Protein AF-A0A932UJE4-F1 (afdb_monomer)

Foldseek 3Di:
DQVLLCVLCVVQLWAWPDDDVVQQKTKTAWAFQVVRHGDDDPDAFDLRIWMKMWGWDDDPPPDIDIDMFIWTFRGDDPVDDPVVRIDTNDPPRPVVVVVVVSVVSVPDD

Mean predicted aligned error: 4.6 Å

Structure (mmCIF, N/CA/C/O backbone):
data_AF-A0A932UJE4-F1
#
_entry.id   AF-A0A932UJE4-F1
#
loop_
_atom_site.group_PDB
_atom_site.id
_atom_site.type_symbol
_atom_site.label_atom_id
_atom_site.label_alt_id
_atom_site.label_comp_id
_atom_site.label_asym_id
_atom_site.label_entity_id
_atom_site.label_seq_id
_atom_site.pdbx_PDB_ins_code
_atom_site.Cartn_x
_atom_site.Cartn_y
_atom_site.Cartn_z
_atom_site.occupancy
_atom_site.B_iso_or_equiv
_atom_site.auth_seq_id
_atom_site.auth_comp_id
_atom_site.auth_asym_id
_atom_site.auth_atom_id
_atom_site.pdbx_PDB_model_num
ATOM 1 N N . MET A 1 1 ? -7.993 -1.492 13.494 1.00 86.38 1 MET A N 1
ATOM 2 C CA . MET A 1 1 ? -7.911 -1.428 12.018 1.00 86.38 1 MET A CA 1
ATOM 3 C C . MET A 1 1 ? -6.497 -1.698 11.504 1.00 86.38 1 MET A C 1
ATOM 5 O O . MET A 1 1 ? -6.312 -2.701 10.830 1.00 86.38 1 MET A O 1
ATOM 9 N N . ILE A 1 2 ? -5.490 -0.881 11.850 1.00 90.69 2 ILE A N 1
ATOM 10 C CA . ILE A 1 2 ? -4.123 -1.019 11.301 1.00 90.69 2 ILE A CA 1
ATOM 11 C C . ILE A 1 2 ? -3.492 -2.400 11.508 1.00 90.69 2 ILE A C 1
ATOM 13 O O . ILE A 1 2 ? -2.931 -2.939 10.565 1.00 90.69 2 ILE A O 1
ATOM 17 N N . GLU A 1 3 ? -3.657 -3.036 12.669 1.00 89.88 3 GLU A N 1
ATOM 18 C CA . GLU A 1 3 ? -3.143 -4.401 12.898 1.00 89.88 3 GLU A CA 1
ATOM 19 C C . GLU A 1 3 ? -3.703 -5.442 11.915 1.00 89.88 3 GLU A C 1
ATOM 21 O O . GLU A 1 3 ? -3.000 -6.341 11.443 1.00 89.88 3 GLU A O 1
ATOM 26 N N . ARG A 1 4 ? -4.979 -5.291 11.549 1.00 89.62 4 ARG A N 1
ATOM 27 C CA . ARG A 1 4 ? -5.616 -6.148 10.553 1.00 89.62 4 ARG A CA 1
ATOM 28 C C . ARG A 1 4 ? -5.029 -5.893 9.172 1.00 89.62 4 ARG A C 1
ATOM 30 O O . ARG A 1 4 ? -4.647 -6.841 8.495 1.00 89.62 4 ARG A O 1
ATOM 37 N N . 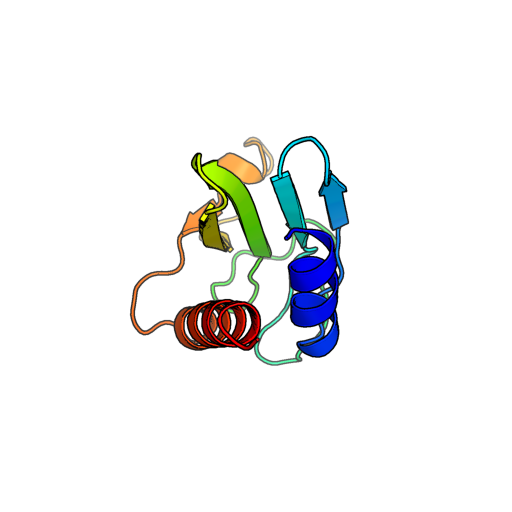LEU A 1 5 ? -4.876 -4.626 8.791 1.00 90.00 5 LEU A N 1
ATOM 38 C CA . LEU A 1 5 ? -4.233 -4.270 7.531 1.00 90.00 5 LEU A CA 1
ATOM 39 C C . LEU A 1 5 ? -2.788 -4.783 7.458 1.00 90.00 5 LEU A C 1
ATOM 41 O O . LEU A 1 5 ? -2.405 -5.352 6.442 1.00 90.00 5 LEU A O 1
ATOM 45 N N . THR A 1 6 ? -2.013 -4.660 8.539 1.00 93.19 6 THR A N 1
ATOM 46 C CA . THR A 1 6 ? -0.662 -5.231 8.666 1.00 93.19 6 THR A CA 1
ATOM 47 C C . THR A 1 6 ? -0.654 -6.729 8.369 1.00 93.19 6 THR A C 1
ATOM 49 O O . THR A 1 6 ? 0.254 -7.228 7.703 1.00 93.19 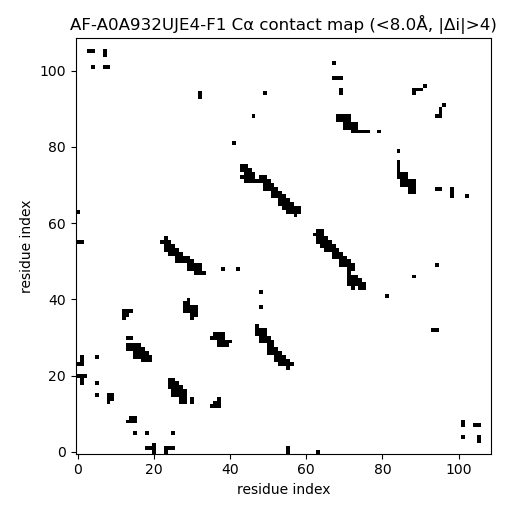6 THR A O 1
ATOM 52 N N . THR A 1 7 ? -1.664 -7.456 8.846 1.00 92.19 7 THR A N 1
ATOM 53 C CA . THR A 1 7 ? -1.804 -8.894 8.590 1.00 92.19 7 THR A CA 1
ATOM 54 C C . THR A 1 7 ? -2.121 -9.166 7.118 1.00 92.19 7 THR A C 1
ATOM 56 O O . THR A 1 7 ? -1.445 -9.981 6.491 1.00 92.19 7 THR A O 1
ATOM 59 N N . GLU A 1 8 ? -3.075 -8.438 6.536 1.00 91.50 8 GLU A N 1
ATOM 60 C CA . GLU A 1 8 ? -3.466 -8.592 5.128 1.00 91.50 8 GLU A CA 1
ATOM 61 C C . GLU A 1 8 ? -2.305 -8.308 4.165 1.00 91.50 8 GLU A C 1
ATOM 63 O O . GLU A 1 8 ? -2.004 -9.129 3.295 1.00 91.50 8 GLU A O 1
ATOM 68 N N . VAL A 1 9 ? -1.579 -7.197 4.345 1.00 91.81 9 VAL A N 1
ATOM 69 C CA . VAL A 1 9 ? -0.442 -6.860 3.468 1.00 91.81 9 VAL A CA 1
ATOM 70 C C . VAL A 1 9 ? 0.677 -7.902 3.563 1.00 91.81 9 VAL A C 1
ATOM 72 O O . VAL A 1 9 ? 1.288 -8.243 2.549 1.00 91.81 9 VAL A O 1
ATOM 75 N N . ARG A 1 10 ? 0.909 -8.484 4.747 1.00 92.50 10 ARG A N 1
ATOM 76 C CA . ARG A 1 10 ? 1.895 -9.561 4.933 1.00 92.50 10 ARG A CA 1
ATOM 77 C C . ARG A 1 10 ? 1.482 -10.850 4.229 1.00 92.50 10 ARG A C 1
ATOM 79 O O . ARG A 1 10 ? 2.326 -11.475 3.591 1.00 92.50 10 ARG A O 1
ATOM 86 N N . THR A 1 11 ? 0.203 -11.218 4.281 1.00 90.38 11 THR A N 1
ATOM 87 C CA . THR A 1 11 ? -0.343 -12.374 3.544 1.00 90.38 11 THR A CA 1
ATOM 88 C C . THR A 1 11 ? -0.174 -12.224 2.030 1.00 90.38 11 THR A C 1
ATOM 90 O O . THR A 1 11 ? -0.003 -13.214 1.320 1.00 90.38 11 THR A O 1
ATOM 93 N N . LEU A 1 12 ? -0.159 -10.988 1.523 1.00 86.25 12 LEU A N 1
ATOM 94 C CA . LEU A 1 12 ? 0.126 -10.682 0.119 1.00 86.25 12 LEU A CA 1
ATOM 95 C C . LEU A 1 12 ? 1.624 -10.622 -0.228 1.00 86.25 12 LEU A C 1
ATOM 97 O O . LEU A 1 12 ? 1.966 -10.333 -1.371 1.00 86.25 12 LEU A O 1
ATOM 101 N N . GLY A 1 13 ? 2.521 -10.890 0.725 1.00 88.88 13 GLY A N 1
ATOM 102 C CA . GLY A 1 13 ? 3.968 -10.885 0.499 1.00 88.88 13 GLY A CA 1
ATOM 103 C C . GLY A 1 13 ? 4.621 -9.504 0.601 1.00 88.88 13 GLY A C 1
ATOM 104 O O . GLY A 1 13 ? 5.814 -9.365 0.308 1.00 88.88 13 GLY A O 1
ATOM 105 N N . PHE A 1 14 ? 3.888 -8.476 1.040 1.00 91.50 14 PHE A N 1
ATOM 106 C CA . PHE A 1 14 ? 4.489 -7.179 1.336 1.00 91.50 14 PHE A CA 1
ATOM 107 C C . PHE A 1 14 ? 5.230 -7.235 2.664 1.00 91.50 14 PHE A C 1
ATOM 109 O O . PHE A 1 14 ? 4.779 -7.818 3.652 1.00 91.50 14 PHE A O 1
ATOM 116 N N . ARG A 1 15 ? 6.375 -6.558 2.703 1.00 93.75 15 ARG A N 1
ATOM 117 C CA . ARG A 1 15 ? 7.085 -6.284 3.946 1.00 93.75 15 ARG A CA 1
ATOM 118 C C . ARG A 1 15 ? 6.642 -4.921 4.454 1.00 93.75 15 ARG A C 1
ATOM 120 O O . ARG A 1 15 ? 6.742 -3.944 3.724 1.00 93.75 15 ARG A O 1
ATOM 127 N N . VAL A 1 16 ? 6.173 -4.852 5.695 1.00 94.75 16 VAL A N 1
ATOM 128 C CA . VAL A 1 16 ? 5.878 -3.571 6.350 1.00 94.75 16 VAL A CA 1
ATOM 129 C C . VAL A 1 16 ? 7.195 -2.880 6.688 1.00 94.75 16 VAL A C 1
ATOM 131 O O . VAL A 1 16 ? 8.063 -3.497 7.306 1.00 94.75 16 VAL A O 1
ATOM 134 N N . ARG A 1 17 ? 7.329 -1.624 6.261 1.00 94.19 17 ARG A N 1
ATOM 135 C CA . ARG A 1 17 ? 8.464 -0.747 6.559 1.00 94.19 17 ARG A CA 1
ATOM 136 C C . ARG A 1 17 ? 8.190 0.089 7.802 1.00 94.19 17 ARG A C 1
ATOM 138 O O . ARG A 1 17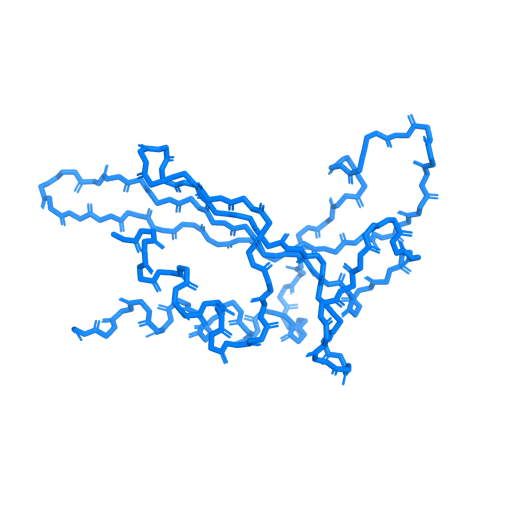 ? 9.049 0.200 8.669 1.00 94.19 17 ARG A O 1
ATOM 145 N N . ALA A 1 18 ? 6.992 0.659 7.884 1.00 93.88 18 ALA A N 1
ATOM 146 C CA . ALA A 1 18 ? 6.548 1.466 9.008 1.00 93.88 18 ALA A CA 1
ATOM 147 C C . ALA A 1 18 ? 5.064 1.215 9.282 1.00 93.88 18 ALA A C 1
ATOM 149 O O . ALA A 1 18 ? 4.270 1.037 8.362 1.00 93.88 18 ALA A O 1
ATOM 150 N N . SER A 1 19 ? 4.686 1.212 10.553 1.00 95.81 19 SER A N 1
ATOM 151 C CA . SER A 1 19 ? 3.290 1.153 10.979 1.00 95.81 19 SER A CA 1
ATOM 152 C C . SER A 1 19 ? 3.137 1.910 12.287 1.00 95.81 19 SER A C 1
ATOM 154 O O . SER A 1 19 ? 3.930 1.702 13.206 1.00 95.81 19 SER A O 1
ATOM 156 N N . ASN A 1 20 ? 2.110 2.744 12.382 1.00 94.88 20 ASN A N 1
ATOM 157 C CA . ASN A 1 20 ? 1.743 3.451 13.596 1.00 94.88 20 ASN A CA 1
ATOM 158 C C . ASN A 1 20 ? 0.235 3.313 13.816 1.00 94.88 20 ASN A C 1
ATOM 160 O O . ASN A 1 20 ? -0.565 3.967 13.152 1.00 94.88 20 ASN A O 1
ATOM 164 N N . ALA A 1 21 ? -0.154 2.448 14.753 1.00 90.88 21 ALA A N 1
ATOM 165 C CA . ALA A 1 21 ? -1.560 2.200 15.052 1.00 90.88 21 ALA A CA 1
ATOM 166 C C . ALA A 1 21 ? -2.267 3.418 15.670 1.00 90.88 21 ALA A C 1
ATOM 168 O O . ALA A 1 21 ? -3.472 3.560 15.477 1.00 90.88 21 ALA A O 1
ATOM 169 N N . LEU A 1 22 ? -1.536 4.288 16.381 1.00 89.75 22 LEU A N 1
ATOM 170 C CA . LEU A 1 22 ? -2.094 5.494 16.999 1.00 89.75 22 LEU A CA 1
ATOM 171 C C . LEU A 1 22 ? -2.409 6.569 15.953 1.00 89.75 22 LEU A C 1
ATOM 173 O O . LEU A 1 22 ? -3.433 7.233 16.048 1.00 89.75 22 LEU A O 1
ATOM 177 N N . GLU A 1 23 ? -1.542 6.711 14.951 1.00 92.12 23 GLU A N 1
ATOM 178 C CA . GLU A 1 23 ? -1.723 7.651 13.834 1.00 92.12 23 GLU A CA 1
ATOM 179 C C . GLU A 1 23 ? -2.532 7.057 12.676 1.00 92.12 23 GLU A C 1
ATOM 181 O O . GLU A 1 23 ? -2.726 7.715 11.660 1.00 92.12 23 GLU A O 1
ATOM 186 N N . GLY A 1 24 ? -2.962 5.797 12.784 1.00 94.12 24 GLY A N 1
ATOM 187 C CA . GLY A 1 24 ? -3.673 5.134 11.699 1.00 94.12 24 GLY A CA 1
ATOM 188 C C . GLY A 1 24 ? -2.816 4.948 10.443 1.00 94.12 24 GLY A C 1
ATOM 189 O O . GLY A 1 24 ? -3.371 4.880 9.359 1.00 94.12 24 GLY A O 1
ATOM 190 N N . TYR A 1 25 ? -1.486 4.872 10.548 1.00 95.75 25 TYR A N 1
ATOM 191 C CA . TYR A 1 25 ? -0.585 4.865 9.390 1.00 95.75 25 TYR A CA 1
ATOM 192 C C . TYR A 1 25 ? 0.069 3.502 9.145 1.00 95.75 25 TYR A C 1
ATOM 194 O O . TYR A 1 25 ? 0.498 2.819 10.080 1.00 95.75 25 TYR A O 1
ATOM 202 N N . LEU A 1 26 ? 0.219 3.130 7.873 1.00 96.50 26 LEU A N 1
ATOM 203 C CA . LEU A 1 26 ? 1.017 1.988 7.433 1.00 96.50 26 LEU A CA 1
ATOM 204 C C . LEU A 1 26 ? 1.734 2.293 6.115 1.00 96.50 26 LEU A C 1
ATOM 206 O O . LEU A 1 26 ? 1.149 2.841 5.187 1.00 96.50 26 LEU A O 1
ATOM 210 N N . GLU A 1 27 ? 2.988 1.864 6.008 1.00 95.56 27 GLU A N 1
ATOM 211 C CA . GLU A 1 27 ? 3.783 1.903 4.785 1.00 95.56 27 GLU A CA 1
ATOM 212 C C . GLU A 1 27 ? 4.561 0.596 4.603 1.00 95.56 27 GLU A C 1
ATOM 214 O O . GLU A 1 27 ? 5.167 0.061 5.540 1.00 95.56 27 GLU A O 1
ATOM 219 N N . THR A 1 28 ? 4.576 0.083 3.375 1.00 94.75 28 THR A N 1
ATOM 220 C CA . THR A 1 28 ? 5.379 -1.084 3.002 1.00 94.75 28 THR A CA 1
ATOM 221 C C . THR A 1 28 ? 6.766 -0.688 2.493 1.00 94.75 28 THR A C 1
ATOM 223 O O . T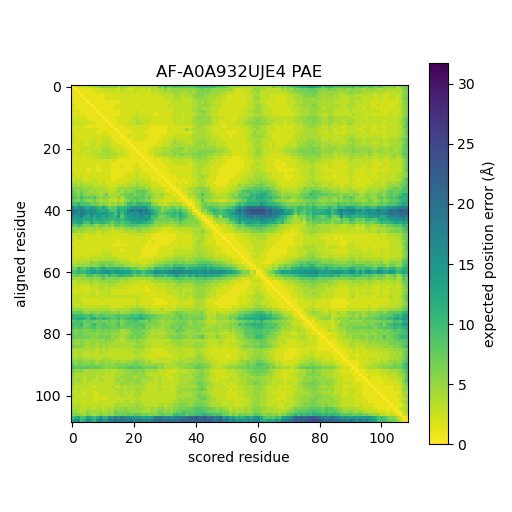HR A 1 28 ? 7.024 0.445 2.095 1.00 94.75 28 THR A O 1
ATOM 226 N N . GLU A 1 29 ? 7.678 -1.652 2.451 1.00 93.50 29 GLU A N 1
ATOM 227 C CA . GLU A 1 29 ? 8.816 -1.583 1.537 1.00 93.50 29 GLU A CA 1
ATOM 228 C C . GLU A 1 29 ? 8.320 -1.590 0.084 1.00 93.50 29 GLU A C 1
ATOM 230 O O . GLU A 1 29 ? 7.160 -1.917 -0.203 1.00 93.50 29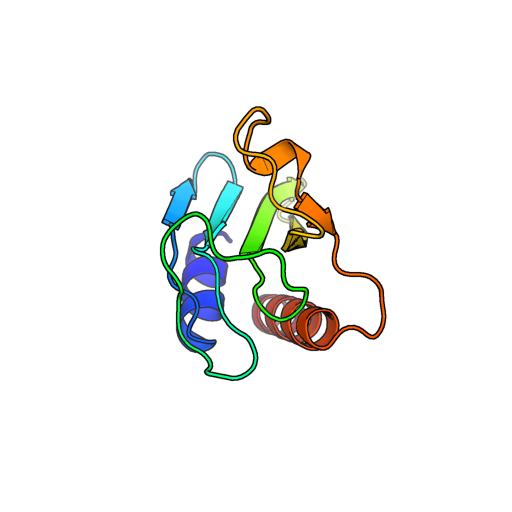 GLU A O 1
ATOM 235 N N . TRP A 1 30 ? 9.217 -1.266 -0.842 1.00 93.06 30 TRP A N 1
ATOM 236 C CA . TRP A 1 30 ? 8.969 -1.493 -2.260 1.00 93.06 30 TRP A CA 1
ATOM 237 C C . TRP A 1 30 ? 8.763 -2.991 -2.535 1.00 93.06 30 TRP A C 1
ATOM 239 O O . TRP A 1 30 ? 9.401 -3.841 -1.912 1.00 93.06 30 TRP A O 1
ATOM 249 N N . HIS A 1 31 ? 7.874 -3.327 -3.461 1.00 92.19 31 HIS A N 1
ATOM 250 C CA . HIS A 1 31 ? 7.480 -4.687 -3.802 1.00 92.19 31 HIS A CA 1
ATOM 251 C C . HIS A 1 31 ? 7.384 -4.834 -5.318 1.00 92.19 31 HIS A C 1
ATOM 253 O O . HIS A 1 31 ? 6.657 -4.105 -5.990 1.00 92.19 31 HIS A O 1
ATOM 259 N N . ASP A 1 32 ? 8.114 -5.799 -5.860 1.00 91.31 32 ASP A N 1
ATOM 260 C CA . ASP A 1 32 ? 8.105 -6.120 -7.280 1.00 91.31 32 ASP A CA 1
ATOM 261 C C . ASP A 1 32 ? 6.944 -7.066 -7.603 1.00 91.31 32 ASP A C 1
ATOM 263 O O . ASP A 1 32 ? 6.963 -8.236 -7.219 1.00 91.31 32 ASP A O 1
ATOM 267 N N . LEU A 1 33 ? 5.966 -6.579 -8.368 1.00 89.25 33 LEU A N 1
ATOM 268 C CA . LEU A 1 33 ? 4.747 -7.312 -8.722 1.00 89.25 33 LEU A CA 1
ATOM 269 C C . LEU A 1 33 ? 5.000 -8.592 -9.529 1.00 89.25 33 LEU A C 1
ATOM 271 O O . LEU A 1 33 ? 4.187 -9.512 -9.489 1.00 89.25 33 LEU A O 1
ATOM 275 N N . ARG A 1 34 ? 6.110 -8.675 -10.273 1.00 87.25 34 ARG A N 1
ATOM 276 C CA . ARG A 1 34 ? 6.423 -9.844 -11.109 1.00 87.25 34 ARG A CA 1
ATOM 277 C C . ARG A 1 34 ? 7.124 -10.931 -10.316 1.00 87.25 34 ARG A C 1
ATOM 279 O O . ARG A 1 34 ? 6.826 -12.107 -10.493 1.00 87.25 34 ARG A O 1
ATOM 286 N N . SER A 1 35 ? 8.106 -10.552 -9.500 1.00 85.31 35 SER A N 1
ATOM 287 C CA . SER A 1 35 ? 8.839 -11.523 -8.679 1.00 85.31 35 SER A CA 1
ATOM 288 C C . SER A 1 35 ? 8.148 -11.816 -7.347 1.00 85.31 35 SER A C 1
ATOM 290 O O . SER A 1 35 ? 8.535 -12.771 -6.676 1.00 85.31 35 SER A O 1
ATOM 292 N N . SER A 1 36 ? 7.131 -11.025 -6.987 1.00 83.44 36 SER A N 1
ATOM 293 C CA . SER A 1 36 ? 6.430 -11.044 -5.701 1.00 83.44 36 SER A CA 1
ATOM 294 C C . SER A 1 36 ? 7.395 -10.967 -4.514 1.00 83.44 36 SER A C 1
ATOM 296 O O . SER A 1 36 ? 7.235 -11.631 -3.490 1.00 83.44 36 SER A O 1
ATOM 298 N N . LYS A 1 37 ? 8.461 -10.176 -4.667 1.00 85.50 37 LYS A N 1
ATOM 299 C CA . LYS A 1 37 ? 9.498 -10.010 -3.647 1.00 85.50 37 LYS A CA 1
ATOM 300 C C . LYS A 1 37 ? 9.582 -8.558 -3.198 1.00 85.50 37 LYS A C 1
ATOM 302 O O . LYS A 1 37 ? 9.501 -7.657 -4.036 1.00 85.50 37 LYS A O 1
ATOM 307 N N . PRO A 1 38 ? 9.802 -8.316 -1.894 1.00 83.81 38 PRO A N 1
ATOM 308 C CA . PRO A 1 38 ? 10.190 -6.997 -1.436 1.00 83.81 38 PRO A CA 1
ATOM 309 C C . PRO A 1 38 ? 11.546 -6.626 -2.045 1.00 83.81 38 PRO A C 1
ATOM 311 O O . PRO A 1 38 ? 12.464 -7.447 -2.110 1.00 83.81 38 PRO A O 1
ATOM 314 N N . THR A 1 39 ? 11.667 -5.381 -2.477 1.00 82.94 39 THR A N 1
ATOM 315 C CA . THR A 1 39 ? 12.894 -4.780 -2.993 1.00 82.94 39 THR A CA 1
ATOM 316 C C . THR A 1 39 ? 13.342 -3.686 -2.038 1.00 82.94 39 THR A C 1
ATOM 318 O O . THR A 1 39 ? 12.534 -2.879 -1.591 1.00 82.94 39 THR A O 1
ATOM 321 N N . SER A 1 40 ? 14.630 -3.644 -1.724 1.00 69.50 40 SER A N 1
ATOM 322 C CA . SER A 1 40 ? 15.189 -2.621 -0.840 1.00 69.50 40 SER A CA 1
ATOM 323 C C . SER A 1 40 ? 15.575 -1.365 -1.630 1.00 69.50 40 SER A C 1
ATOM 325 O O . SER A 1 40 ? 16.139 -1.476 -2.717 1.00 69.50 40 SER A O 1
ATOM 327 N N . GLY A 1 41 ? 15.367 -0.183 -1.043 1.00 66.25 41 GLY A N 1
ATOM 328 C CA . GLY A 1 41 ? 16.034 1.062 -1.453 1.00 66.25 41 GLY A CA 1
ATOM 329 C C . GLY A 1 41 ? 15.532 1.738 -2.738 1.00 66.25 41 GLY A C 1
ATOM 330 O O . GLY A 1 41 ? 14.385 1.563 -3.162 1.00 66.25 41 GLY A O 1
ATOM 331 N N . ASP A 1 42 ? 16.416 2.556 -3.323 1.00 61.66 42 ASP A N 1
ATOM 332 C CA . ASP A 1 42 ? 16.230 3.256 -4.599 1.00 61.66 42 ASP A CA 1
ATOM 333 C C . ASP A 1 42 ? 16.319 2.267 -5.767 1.00 61.66 42 ASP A C 1
ATOM 335 O O . ASP A 1 42 ? 17.312 2.179 -6.487 1.00 61.66 42 ASP A O 1
ATOM 339 N N . HIS A 1 43 ? 15.260 1.481 -5.939 1.00 69.69 43 HIS A N 1
ATOM 340 C CA . HIS A 1 43 ? 15.062 0.702 -7.150 1.00 69.69 43 HIS A CA 1
ATOM 341 C C . HIS A 1 43 ? 14.979 1.639 -8.370 1.00 69.69 43 HIS A C 1
ATOM 343 O O . HIS A 1 43 ? 14.524 2.786 -8.277 1.00 69.69 43 HIS A O 1
ATOM 349 N N . GLN A 1 44 ? 15.431 1.144 -9.525 1.00 71.69 44 GLN A N 1
ATOM 350 C CA . GLN A 1 44 ? 15.296 1.870 -10.784 1.00 71.69 44 GLN A CA 1
ATOM 351 C C . GLN A 1 44 ? 13.814 2.116 -11.072 1.00 71.69 44 GLN A C 1
ATOM 353 O O . GLN A 1 44 ? 12.992 1.224 -10.859 1.00 71.69 44 GLN A O 1
ATOM 358 N N . ALA A 1 45 ? 13.494 3.314 -11.559 1.00 79.94 45 ALA A N 1
ATOM 359 C CA . ALA A 1 45 ? 12.137 3.691 -11.920 1.00 79.94 45 ALA A CA 1
ATOM 360 C C . ALA A 1 45 ? 11.444 2.616 -12.766 1.00 79.94 45 ALA A C 1
ATOM 362 O O . ALA A 1 45 ? 11.918 2.240 -13.841 1.00 79.94 45 ALA A O 1
ATOM 363 N N . SER A 1 46 ? 10.339 2.100 -12.241 1.00 84.50 46 SER A N 1
ATOM 364 C CA . SER A 1 46 ? 9.554 1.038 -12.851 1.00 84.50 46 SER A CA 1
ATOM 365 C C . SER A 1 46 ? 8.154 1.054 -12.254 1.00 84.50 46 SER A C 1
ATOM 367 O O . SER A 1 46 ? 7.994 1.130 -11.040 1.00 84.50 46 SER A O 1
ATOM 369 N N . ASP A 1 47 ? 7.144 0.931 -13.107 1.00 87.00 47 ASP A N 1
ATOM 370 C CA . ASP A 1 47 ? 5.743 0.718 -12.725 1.00 87.00 47 ASP A CA 1
ATOM 371 C C . ASP A 1 47 ? 5.495 -0.667 -12.098 1.00 87.00 47 ASP A C 1
ATOM 373 O O . ASP A 1 47 ? 4.581 -0.859 -11.301 1.00 87.00 47 ASP A O 1
ATOM 377 N N . ARG A 1 48 ? 6.384 -1.627 -12.365 1.00 90.62 48 ARG A N 1
ATOM 378 C CA . ARG A 1 48 ? 6.368 -2.974 -11.779 1.00 90.62 48 ARG A CA 1
ATOM 379 C C . ARG A 1 48 ? 6.674 -2.999 -10.284 1.00 90.62 48 ARG A C 1
ATOM 381 O O . ARG A 1 48 ? 6.311 -3.967 -9.614 1.00 90.62 48 ARG A O 1
ATOM 388 N N . VAL A 1 49 ? 7.406 -2.011 -9.778 1.00 92.69 49 VAL A N 1
ATOM 389 C CA . VAL A 1 49 ? 7.833 -1.963 -8.380 1.00 92.69 49 VAL A CA 1
ATOM 390 C C . VAL A 1 49 ? 7.001 -0.914 -7.665 1.00 92.69 49 VAL A C 1
ATOM 392 O O . VAL A 1 49 ? 7.099 0.277 -7.944 1.00 92.69 49 VAL A O 1
ATOM 395 N N . ILE A 1 50 ? 6.169 -1.376 -6.740 1.00 93.81 50 ILE A N 1
ATOM 396 C CA . ILE A 1 50 ? 5.199 -0.531 -6.056 1.00 93.81 50 ILE A CA 1
ATOM 397 C C . ILE A 1 50 ? 5.455 -0.469 -4.561 1.00 93.81 50 ILE A C 1
ATOM 399 O O . ILE A 1 50 ? 6.076 -1.350 -3.975 1.00 93.81 50 ILE A O 1
ATOM 403 N N . LYS A 1 51 ? 4.919 0.556 -3.924 1.00 93.88 51 LYS A N 1
ATOM 404 C CA . LYS A 1 51 ? 4.817 0.679 -2.477 1.00 93.88 51 LYS A CA 1
ATOM 405 C C . LYS A 1 51 ? 3.362 0.915 -2.125 1.00 93.88 51 LYS A C 1
ATOM 407 O O . LYS A 1 51 ? 2.689 1.669 -2.822 1.00 93.88 51 LYS A O 1
ATOM 412 N N . VAL A 1 52 ? 2.892 0.290 -1.052 1.00 94.19 52 VAL A N 1
ATOM 413 C CA . VAL A 1 52 ? 1.547 0.521 -0.527 1.00 94.19 52 VAL A CA 1
ATOM 414 C C . VAL A 1 52 ? 1.635 1.399 0.713 1.00 94.19 52 VAL A C 1
ATOM 416 O O . VAL A 1 52 ? 2.465 1.165 1.598 1.00 94.19 52 VAL A O 1
ATOM 419 N N . ARG A 1 53 ? 0.752 2.393 0.781 1.00 94.75 53 ARG A N 1
ATOM 420 C CA . ARG A 1 53 ? 0.463 3.168 1.984 1.00 94.75 53 ARG A CA 1
ATOM 421 C C . ARG A 1 53 ? -0.989 3.055 2.355 1.00 94.75 53 ARG A C 1
ATOM 423 O O . ARG A 1 53 ? -1.842 2.877 1.487 1.00 94.75 53 ARG A O 1
ATOM 430 N N . ALA A 1 54 ? -1.245 3.204 3.642 1.00 95.19 54 ALA A N 1
ATOM 431 C CA . ALA A 1 54 ? -2.591 3.340 4.128 1.00 95.19 54 ALA A CA 1
ATOM 432 C C . ALA A 1 54 ? -2.702 4.313 5.291 1.00 95.19 54 ALA A C 1
ATOM 434 O O . ALA A 1 54 ? -1.792 4.426 6.118 1.00 95.19 54 ALA A O 1
ATOM 435 N N . TRP A 1 55 ? -3.874 4.931 5.350 1.00 95.25 55 TRP A N 1
ATOM 436 C CA . TRP A 1 55 ? -4.352 5.756 6.445 1.00 95.25 55 TRP A CA 1
ATOM 437 C C . TRP A 1 55 ? -5.689 5.198 6.917 1.00 95.25 55 TRP A C 1
ATOM 439 O O . TRP A 1 55 ? -6.514 4.796 6.097 1.00 95.25 55 TRP A O 1
ATOM 449 N N . ALA A 1 56 ? -5.883 5.121 8.226 1.00 93.62 56 ALA A N 1
ATOM 450 C CA . ALA A 1 56 ? -7.090 4.617 8.857 1.00 93.62 56 ALA A CA 1
ATOM 451 C C . ALA A 1 56 ? -7.575 5.640 9.883 1.00 93.62 56 ALA A C 1
ATOM 453 O O . ALA A 1 56 ? -7.103 5.653 11.021 1.00 93.62 56 ALA A O 1
ATOM 454 N N . ASP A 1 57 ? -8.532 6.464 9.472 1.00 91.81 57 ASP A N 1
ATOM 455 C CA . ASP A 1 57 ? -9.074 7.546 10.283 1.00 91.81 57 ASP A CA 1
ATOM 456 C C . ASP A 1 57 ? -10.377 7.103 10.962 1.00 91.81 57 ASP A C 1
ATOM 458 O O . ASP A 1 57 ? -11.291 6.611 10.287 1.00 91.81 57 ASP A O 1
ATOM 462 N N . PRO A 1 58 ? -10.507 7.248 12.292 1.00 89.25 58 PRO A N 1
ATOM 463 C CA . PRO A 1 58 ? -11.750 6.930 12.978 1.00 89.25 58 PRO A CA 1
ATOM 464 C C . PRO A 1 58 ? -12.850 7.914 12.561 1.00 89.25 58 PRO A C 1
ATOM 466 O O . PRO A 1 58 ? -12.668 9.129 12.633 1.00 89.25 58 PRO A O 1
ATOM 469 N N . LEU A 1 59 ? -14.015 7.384 12.189 1.00 88.00 59 LEU A N 1
ATOM 470 C CA . LEU A 1 59 ? -15.218 8.154 11.890 1.00 88.00 59 LEU A CA 1
ATOM 471 C C . LEU A 1 59 ? -16.297 7.822 12.937 1.00 88.00 59 LEU A C 1
ATOM 473 O O . LEU A 1 59 ? -16.905 6.752 12.898 1.00 88.00 59 LEU A O 1
ATOM 477 N N . PRO A 1 60 ? -16.527 8.689 13.934 1.00 82.69 60 PRO A N 1
ATOM 478 C CA . PRO A 1 60 ? -17.527 8.425 14.962 1.00 82.69 60 PRO A CA 1
ATOM 479 C C . PRO A 1 60 ? -18.971 8.455 14.411 1.00 82.69 60 PRO A C 1
ATOM 481 O O . PRO A 1 60 ? -19.275 9.338 13.610 1.00 82.69 60 PRO A O 1
ATOM 484 N N . PRO A 1 61 ? -19.887 7.590 14.900 1.00 83.44 61 PRO A N 1
ATOM 485 C CA . PRO A 1 61 ? -19.677 6.561 15.918 1.00 83.44 61 PRO A CA 1
ATOM 486 C C . PRO A 1 61 ? -19.286 5.191 15.323 1.00 83.44 61 PRO A C 1
ATOM 488 O O . PRO A 1 61 ? -20.110 4.498 14.739 1.00 83.44 61 PRO A O 1
ATOM 491 N N . GLY A 1 62 ? -18.049 4.750 15.580 1.00 81.88 62 GLY A N 1
ATOM 492 C CA . GLY A 1 62 ? -17.623 3.352 15.399 1.00 81.88 62 GLY A CA 1
ATOM 493 C C . GLY A 1 62 ? -17.148 2.949 14.000 1.00 81.88 62 GLY A C 1
ATOM 494 O O . GLY A 1 62 ? -16.744 1.802 13.817 1.00 81.88 62 GLY A O 1
ATOM 495 N N . GLU A 1 63 ? -17.146 3.860 13.033 1.00 87.00 63 GLU A N 1
ATOM 496 C CA . GLU A 1 63 ? -16.643 3.604 11.687 1.00 87.00 63 GLU A CA 1
ATOM 497 C C . GLU A 1 63 ? -15.149 3.952 11.577 1.00 87.00 63 GLU A C 1
ATOM 499 O O . GLU A 1 63 ? -14.545 4.599 12.438 1.00 87.00 63 GLU A O 1
ATOM 504 N N . THR A 1 64 ? -14.498 3.474 10.521 1.00 88.19 64 THR A N 1
ATOM 505 C CA . THR A 1 64 ? -13.117 3.841 10.187 1.00 88.19 64 THR A CA 1
ATOM 506 C C . THR A 1 64 ? -13.020 3.989 8.682 1.00 88.19 64 THR A C 1
ATOM 508 O O . THR A 1 64 ? -13.292 3.037 7.952 1.00 88.19 64 THR A O 1
ATOM 511 N N . ILE A 1 65 ? -12.618 5.169 8.221 1.00 91.19 65 ILE A N 1
ATOM 512 C CA . ILE A 1 65 ? -12.315 5.407 6.814 1.00 91.19 65 ILE A CA 1
ATOM 513 C C . ILE A 1 65 ? -10.897 4.905 6.576 1.00 91.19 65 ILE A C 1
ATOM 515 O O . ILE A 1 65 ? -9.962 5.339 7.246 1.00 91.19 65 ILE A O 1
ATOM 519 N N . VAL A 1 66 ? -10.737 3.984 5.628 1.00 91.12 66 VAL A N 1
ATOM 520 C CA . VAL A 1 66 ? -9.419 3.505 5.210 1.00 91.12 66 VAL A CA 1
ATOM 521 C C . VAL A 1 66 ? -9.129 4.011 3.807 1.00 91.12 66 VAL A C 1
ATOM 523 O O . VAL A 1 66 ? -9.860 3.707 2.867 1.00 91.12 66 VAL A O 1
ATOM 526 N N . VAL A 1 67 ? -8.033 4.749 3.666 1.00 92.81 67 VAL A N 1
ATOM 527 C CA . VAL A 1 67 ? -7.479 5.158 2.375 1.00 92.81 67 VAL A CA 1
ATOM 528 C C . VAL A 1 67 ? -6.257 4.295 2.104 1.00 92.81 67 VAL A C 1
ATOM 530 O O . VAL A 1 67 ? -5.367 4.222 2.947 1.00 92.81 67 VAL A O 1
ATOM 533 N N . LEU A 1 68 ? -6.207 3.643 0.941 1.00 93.19 68 LEU A N 1
ATOM 534 C CA . LEU A 1 68 ? -5.030 2.919 0.465 1.00 93.19 68 LEU A CA 1
ATOM 535 C C . LEU A 1 68 ? -4.524 3.527 -0.835 1.00 93.19 68 LEU A C 1
ATOM 537 O O . LEU A 1 68 ? -5.286 3.724 -1.777 1.00 93.19 68 LEU A O 1
ATOM 541 N N . GLU A 1 69 ? -3.216 3.735 -0.903 1.00 93.44 69 GLU A N 1
ATOM 542 C CA . GLU A 1 69 ? -2.525 4.173 -2.108 1.00 93.44 69 GLU A CA 1
ATOM 543 C C . GLU A 1 69 ? -1.453 3.155 -2.482 1.00 93.44 69 GLU A C 1
ATOM 545 O O . GLU A 1 69 ? -0.602 2.805 -1.662 1.00 93.44 69 GLU A O 1
ATOM 550 N N . ALA A 1 70 ? -1.456 2.713 -3.738 1.00 94.19 70 ALA A N 1
ATOM 551 C CA . ALA A 1 70 ? -0.278 2.117 -4.348 1.00 94.19 70 ALA A CA 1
ATOM 552 C C . ALA A 1 70 ? 0.441 3.187 -5.167 1.00 94.19 70 ALA A C 1
ATOM 554 O O . ALA A 1 70 ? -0.178 3.877 -5.976 1.00 94.19 70 ALA A O 1
ATOM 555 N N . VAL A 1 71 ? 1.750 3.310 -4.973 1.00 93.8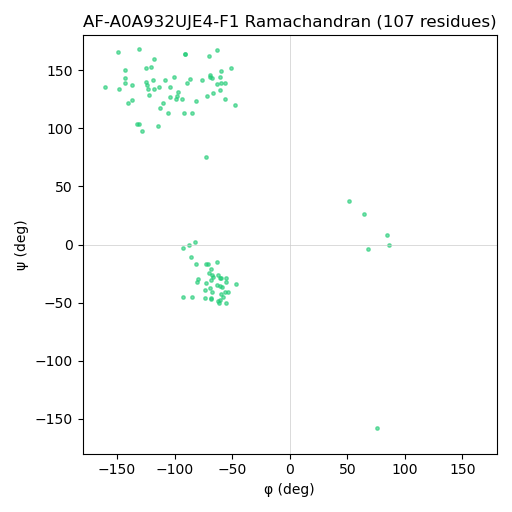8 71 VAL A N 1
ATOM 556 C CA . VAL A 1 71 ? 2.596 4.243 -5.718 1.00 93.88 71 VAL A CA 1
ATOM 557 C C . VAL A 1 71 ? 3.756 3.512 -6.374 1.00 93.88 71 VAL A C 1
ATOM 559 O O . VAL A 1 71 ? 4.233 2.505 -5.854 1.00 93.88 71 VAL A O 1
ATOM 562 N N . TYR A 1 72 ? 4.241 4.040 -7.489 1.00 92.56 72 TYR A N 1
ATOM 563 C CA . TYR A 1 72 ? 5.471 3.605 -8.149 1.00 92.56 72 TYR A CA 1
ATOM 564 C C . TYR A 1 72 ? 6.344 4.821 -8.461 1.00 92.56 72 TYR A C 1
ATOM 566 O O . TYR A 1 72 ? 5.888 5.961 -8.363 1.00 92.56 72 TYR A O 1
ATOM 574 N N . ARG A 1 73 ? 7.603 4.604 -8.846 1.00 89.88 73 ARG A N 1
ATOM 575 C CA . ARG A 1 73 ? 8.467 5.695 -9.317 1.00 89.88 73 ARG A CA 1
ATOM 576 C C . ARG A 1 73 ? 8.511 5.740 -10.829 1.00 89.88 73 ARG A C 1
ATOM 578 O O . ARG A 1 73 ? 8.892 4.764 -11.473 1.00 89.88 73 ARG A O 1
ATOM 585 N N . ARG A 1 74 ? 8.190 6.906 -11.390 1.00 83.31 74 ARG A N 1
ATOM 586 C CA . ARG A 1 74 ? 8.229 7.121 -12.842 1.00 83.31 74 ARG A CA 1
ATOM 587 C C . ARG A 1 74 ? 9.639 7.397 -13.367 1.00 83.31 74 ARG A C 1
ATOM 589 O O . ARG A 1 74 ? 9.946 7.024 -14.494 1.00 83.31 74 ARG A O 1
ATOM 596 N N . PHE A 1 75 ? 10.487 8.036 -12.568 1.00 82.25 75 PHE A N 1
ATOM 597 C CA . PHE A 1 75 ? 11.887 8.316 -12.890 1.00 82.25 75 PHE A CA 1
ATOM 598 C C . PHE A 1 75 ? 12.732 8.338 -11.607 1.00 82.25 75 PHE A C 1
ATOM 600 O O . PHE A 1 75 ? 12.198 8.343 -10.497 1.00 82.25 75 PHE A O 1
ATOM 607 N N . THR A 1 76 ? 14.054 8.292 -11.763 1.00 81.50 76 THR A N 1
ATOM 608 C CA . THR A 1 76 ? 15.012 8.346 -10.653 1.00 81.50 76 THR A CA 1
ATOM 609 C C . THR A 1 76 ? 15.782 9.658 -10.748 1.00 81.50 76 THR A C 1
ATOM 611 O O . THR A 1 76 ? 16.494 9.873 -11.724 1.00 81.50 76 THR A O 1
ATOM 614 N N . ASP A 1 77 ? 15.645 10.515 -9.739 1.00 83.00 77 ASP A N 1
ATOM 615 C CA . ASP A 1 77 ? 16.406 11.757 -9.592 1.00 83.00 77 ASP A CA 1
ATOM 616 C C . ASP A 1 77 ? 16.980 11.821 -8.166 1.00 83.00 77 ASP A C 1
ATOM 618 O O . ASP A 1 77 ? 16.238 12.088 -7.221 1.00 83.00 77 ASP A O 1
ATOM 622 N N . PRO A 1 78 ? 18.288 11.563 -7.978 1.00 82.88 78 PRO A N 1
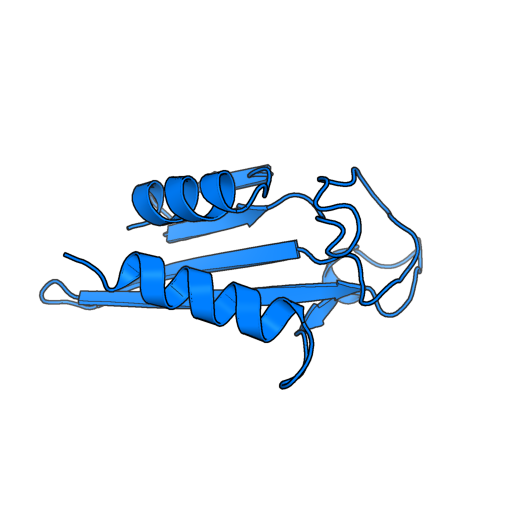ATOM 623 C CA . PRO A 1 78 ? 18.914 11.566 -6.656 1.00 82.88 78 PRO A CA 1
ATOM 624 C C . PRO A 1 78 ? 18.883 12.921 -5.936 1.00 82.88 78 PRO A C 1
ATOM 626 O O . PRO A 1 78 ? 19.169 12.973 -4.742 1.00 82.88 78 PRO A O 1
ATOM 629 N N . SER A 1 79 ? 18.589 14.017 -6.645 1.00 87.25 79 SER A N 1
ATOM 630 C CA . SER A 1 79 ? 18.490 15.354 -6.051 1.00 87.25 79 SER A CA 1
ATOM 631 C C . SER A 1 79 ? 17.139 15.616 -5.381 1.00 87.25 79 SER A C 1
ATOM 633 O O . SER A 1 79 ? 17.028 16.528 -4.562 1.00 87.25 79 SER A O 1
ATOM 635 N N . GLN A 1 80 ? 16.127 14.805 -5.697 1.00 85.94 80 GLN A N 1
ATOM 636 C CA . GLN A 1 80 ? 14.778 14.942 -5.170 1.00 85.94 80 GLN A CA 1
ATOM 637 C C . GLN A 1 80 ? 14.528 13.942 -4.038 1.00 85.94 80 GLN A C 1
ATOM 639 O O . GLN A 1 80 ? 14.979 12.792 -4.102 1.00 85.94 80 GLN A O 1
ATOM 644 N N . PRO A 1 81 ? 13.752 14.319 -3.006 1.00 86.25 81 PRO A N 1
ATOM 645 C CA . PRO A 1 81 ? 13.273 13.357 -2.032 1.00 86.25 81 PRO A CA 1
ATOM 646 C C . PRO A 1 81 ? 12.511 12.234 -2.731 1.00 86.25 81 PRO A C 1
ATOM 648 O O . PRO A 1 81 ? 11.678 12.472 -3.602 1.00 86.25 81 PRO A O 1
ATOM 651 N N . SER A 1 82 ? 12.731 10.999 -2.279 1.00 82.00 82 SER A N 1
ATOM 652 C CA . SER A 1 82 ? 12.085 9.803 -2.829 1.00 82.00 82 SER A CA 1
ATOM 653 C C . SER A 1 82 ? 10.576 9.935 -3.044 1.00 82.00 82 SER A C 1
ATOM 655 O O . SER A 1 82 ? 10.064 9.320 -3.969 1.00 82.00 82 SER A O 1
ATOM 657 N N . ARG A 1 83 ? 9.888 10.690 -2.176 1.00 86.50 83 ARG A N 1
ATOM 658 C CA . ARG A 1 83 ? 8.434 10.873 -2.183 1.00 86.50 83 ARG A CA 1
ATOM 659 C C . ARG A 1 83 ? 7.935 11.763 -3.321 1.00 86.50 83 ARG A C 1
ATOM 661 O O . ARG A 1 83 ? 6.870 11.504 -3.859 1.00 86.50 83 ARG A O 1
ATOM 668 N N . GLU A 1 84 ? 8.720 12.758 -3.725 1.00 88.88 84 GLU A N 1
ATOM 669 C CA . GLU A 1 84 ? 8.366 13.679 -4.819 1.00 88.88 84 GLU A CA 1
ATOM 670 C C . GLU A 1 84 ? 8.414 12.993 -6.195 1.00 88.88 84 GLU A C 1
ATOM 672 O O . GLU A 1 84 ? 7.862 13.481 -7.176 1.00 88.88 84 GLU A O 1
ATOM 677 N N . LEU A 1 85 ? 9.074 11.834 -6.273 1.0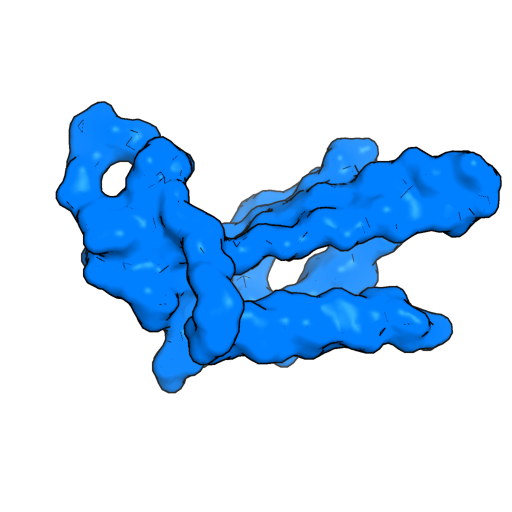0 89.50 85 LEU A N 1
ATOM 678 C CA . LEU A 1 85 ? 9.219 11.030 -7.491 1.00 89.50 85 LEU A CA 1
ATOM 679 C C . LEU A 1 85 ? 8.134 9.958 -7.649 1.00 89.50 85 LEU A C 1
ATOM 681 O O . LEU A 1 85 ? 8.141 9.193 -8.621 1.00 89.50 85 LEU A O 1
ATOM 685 N N . GLU A 1 86 ? 7.248 9.848 -6.664 1.00 91.88 86 GLU A N 1
ATOM 686 C CA . GLU A 1 86 ? 6.226 8.816 -6.604 1.00 91.88 86 GLU A CA 1
ATOM 687 C C . GLU A 1 86 ? 4.954 9.271 -7.306 1.00 91.88 86 GLU A C 1
ATOM 689 O O . GLU A 1 86 ? 4.504 10.405 -7.174 1.00 91.88 86 GLU A O 1
ATOM 694 N N . VAL A 1 87 ? 4.356 8.348 -8.049 1.00 93.00 87 VAL A N 1
ATOM 695 C CA . VAL A 1 87 ? 3.103 8.561 -8.765 1.00 93.00 87 VAL A CA 1
ATOM 696 C C . VAL A 1 87 ? 2.115 7.508 -8.293 1.00 93.00 87 VAL A C 1
ATOM 698 O O . VAL A 1 87 ? 2.465 6.328 -8.190 1.00 93.00 87 VAL A O 1
ATOM 701 N N . VAL A 1 88 ? 0.886 7.936 -7.996 1.00 92.88 88 VAL A N 1
ATOM 702 C CA . VAL A 1 88 ? -0.212 7.017 -7.691 1.00 92.88 88 VAL A CA 1
ATOM 703 C C . VAL A 1 88 ? -0.452 6.129 -8.903 1.00 92.88 88 VAL A C 1
ATOM 705 O O . VAL A 1 88 ? -0.499 6.589 -10.045 1.00 92.88 88 VAL A O 1
ATOM 708 N N . VAL A 1 89 ? -0.567 4.836 -8.639 1.00 92.69 89 VAL A N 1
ATOM 709 C CA . VAL A 1 89 ? -0.873 3.834 -9.646 1.00 92.69 89 VAL A CA 1
ATOM 710 C C . VAL A 1 89 ? -2.189 4.210 -10.350 1.00 92.69 89 VAL A C 1
ATOM 712 O O . VAL A 1 89 ? -3.195 4.412 -9.667 1.00 92.69 89 VAL A O 1
ATOM 715 N N . PRO A 1 90 ? -2.211 4.321 -11.692 1.00 89.94 90 PRO A N 1
ATOM 716 C CA . PRO A 1 90 ? -3.440 4.623 -12.412 1.00 89.94 90 PRO A CA 1
ATOM 717 C C . PRO A 1 90 ? -4.419 3.436 -12.361 1.00 89.94 90 PRO A C 1
ATOM 719 O O . PRO A 1 90 ? -3.994 2.298 -12.128 1.00 89.94 90 PRO A O 1
ATOM 722 N N . PRO A 1 91 ? -5.714 3.673 -12.646 1.00 83.88 91 PRO A N 1
ATOM 723 C CA . PRO A 1 91 ? -6.671 2.598 -12.894 1.00 83.88 91 PRO A CA 1
ATOM 724 C C . PRO A 1 91 ? -6.148 1.601 -13.944 1.00 83.88 91 PRO A C 1
ATOM 726 O O . PRO A 1 91 ? -5.345 1.966 -14.802 1.00 83.88 91 PRO A O 1
ATOM 729 N N . ASP A 1 92 ? -6.587 0.344 -13.860 1.00 84.88 92 ASP A N 1
ATOM 730 C CA . ASP A 1 92 ? -6.205 -0.780 -14.742 1.00 84.88 92 ASP A CA 1
ATOM 731 C C . ASP A 1 92 ? -4.752 -1.278 -14.631 1.00 84.88 92 ASP A C 1
ATOM 733 O O . ASP A 1 92 ? -4.384 -2.297 -15.224 1.00 84.88 92 ASP A O 1
ATOM 737 N N . HIS A 1 93 ? -3.909 -0.631 -13.829 1.00 89.75 93 HIS A N 1
ATOM 738 C CA . HIS A 1 93 ? -2.584 -1.157 -13.524 1.00 89.75 93 HIS A CA 1
ATOM 739 C C . HIS A 1 93 ? -2.682 -2.418 -12.638 1.00 89.75 93 HIS A C 1
ATOM 741 O O . HIS A 1 93 ? -3.521 -2.470 -11.737 1.00 89.75 93 HIS A O 1
ATOM 747 N N . PRO A 1 94 ? -1.795 -3.427 -12.775 1.00 87.94 94 PRO A N 1
ATOM 748 C CA . PRO A 1 94 ? -1.878 -4.660 -11.981 1.00 87.94 94 PRO A CA 1
ATOM 749 C C . PRO A 1 94 ? -1.899 -4.455 -10.456 1.00 87.94 94 PRO A C 1
ATOM 751 O O . PRO A 1 94 ? -2.494 -5.249 -9.726 1.00 87.94 94 PRO A O 1
ATOM 754 N N . ALA A 1 95 ? -1.274 -3.382 -9.962 1.00 88.50 95 ALA A N 1
ATOM 755 C CA . ALA A 1 95 ? -1.338 -3.023 -8.545 1.00 88.50 95 ALA A CA 1
ATOM 756 C C . ALA A 1 95 ? -2.709 -2.508 -8.081 1.00 88.50 95 ALA A C 1
ATOM 758 O O . ALA A 1 95 ? -3.017 -2.670 -6.904 1.00 88.50 95 ALA A O 1
ATOM 759 N N . ASP A 1 96 ? -3.545 -1.953 -8.962 1.00 87.25 96 ASP A N 1
ATOM 760 C CA . ASP A 1 96 ? -4.907 -1.541 -8.601 1.00 87.25 96 ASP A CA 1
ATOM 761 C C . ASP A 1 96 ? -5.734 -2.758 -8.158 1.00 87.25 96 ASP A C 1
ATOM 763 O O . ASP A 1 96 ? -6.261 -2.797 -7.047 1.00 87.25 96 ASP A O 1
ATOM 767 N N . SER A 1 97 ? -5.705 -3.846 -8.936 1.00 86.44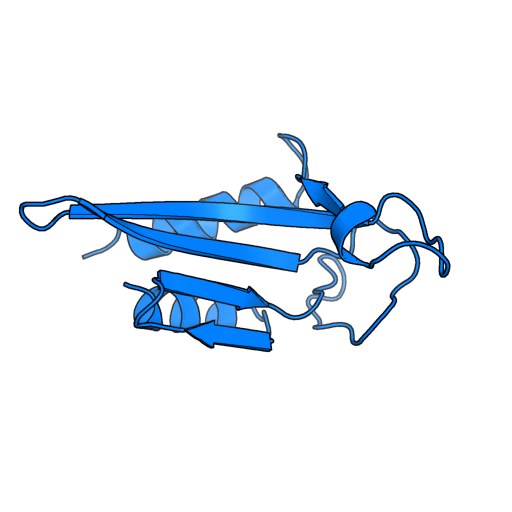 97 SER A N 1
ATOM 768 C CA . SER A 1 97 ? -6.343 -5.119 -8.558 1.00 86.44 97 SER A CA 1
ATOM 769 C C . SER A 1 97 ? -5.875 -5.653 -7.195 1.00 86.44 97 SER A C 1
ATOM 771 O O . SER A 1 97 ? -6.644 -6.292 -6.469 1.00 86.44 97 SER A O 1
ATOM 773 N N . LEU A 1 98 ? -4.616 -5.388 -6.832 1.00 87.06 98 LEU A N 1
ATOM 774 C CA . LEU A 1 98 ? -4.041 -5.765 -5.545 1.00 87.06 98 LEU A CA 1
ATOM 775 C C . LEU A 1 98 ? -4.579 -4.883 -4.411 1.00 87.06 98 LEU A C 1
ATOM 777 O O . LEU A 1 98 ? -5.009 -5.421 -3.391 1.00 87.06 98 LEU A O 1
ATOM 781 N N . VAL A 1 99 ? -4.622 -3.561 -4.595 1.00 87.00 99 VAL A N 1
ATOM 782 C CA . VAL A 1 99 ? -5.229 -2.620 -3.635 1.00 87.00 99 VAL A CA 1
ATOM 783 C C . VAL A 1 99 ? -6.698 -2.965 -3.396 1.00 87.00 99 VAL A C 1
ATOM 785 O O . VAL A 1 99 ? -7.127 -3.089 -2.251 1.00 87.00 99 VAL A O 1
ATOM 788 N N . GLN A 1 100 ? -7.452 -3.246 -4.458 1.00 87.44 100 GLN A N 1
ATOM 789 C CA . GLN A 1 100 ? -8.846 -3.682 -4.360 1.00 87.44 100 GLN A CA 1
ATOM 790 C C . GLN A 1 100 ? -8.993 -4.997 -3.578 1.00 87.44 100 GLN A C 1
ATOM 792 O O . GLN A 1 100 ? -9.953 -5.198 -2.834 1.00 87.44 100 GLN A O 1
ATOM 797 N N . ARG A 1 101 ? -8.035 -5.922 -3.718 1.00 87.62 101 ARG A N 1
ATOM 798 C CA . ARG A 1 101 ? -8.008 -7.165 -2.935 1.00 87.62 101 ARG A CA 1
ATOM 799 C C . ARG A 1 101 ? -7.695 -6.910 -1.458 1.00 87.62 101 ARG A C 1
ATOM 801 O O . ARG A 1 101 ? -8.297 -7.584 -0.626 1.00 87.62 101 ARG A O 1
ATOM 808 N N . LEU A 1 102 ? -6.807 -5.965 -1.141 1.00 87.69 102 LEU A N 1
ATOM 809 C CA . LEU A 1 102 ? -6.538 -5.540 0.238 1.00 87.69 102 LEU A CA 1
ATOM 810 C C . LEU A 1 102 ? -7.791 -4.954 0.887 1.00 87.69 102 LEU A C 1
ATOM 812 O O . LEU A 1 102 ? -8.175 -5.411 1.959 1.00 87.69 102 LEU A O 1
ATOM 816 N N . LEU A 1 103 ? -8.462 -4.017 0.211 1.00 86.44 103 LEU A N 1
ATOM 817 C CA . LEU A 1 103 ? -9.702 -3.400 0.692 1.00 86.44 103 LEU A CA 1
ATOM 818 C C . LEU A 1 103 ? -10.771 -4.452 1.014 1.00 86.44 103 LEU A C 1
ATOM 820 O O . LEU A 1 103 ? -11.260 -4.509 2.140 1.00 86.44 103 LEU A O 1
ATOM 824 N N . ARG A 1 104 ? -11.035 -5.384 0.088 1.00 87.44 104 ARG A N 1
ATOM 825 C CA . ARG A 1 104 ? -11.976 -6.498 0.319 1.00 87.44 104 ARG A CA 1
ATOM 826 C C . ARG A 1 104 ? -11.586 -7.411 1.486 1.00 87.44 104 ARG A C 1
ATOM 828 O O . ARG A 1 104 ? -12.454 -8.046 2.083 1.00 87.44 104 ARG A O 1
ATOM 835 N N . GLY A 1 105 ? -10.294 -7.539 1.792 1.00 83.12 105 GLY A N 1
ATOM 836 C CA . GLY A 1 105 ? -9.811 -8.292 2.955 1.00 83.12 105 GLY A CA 1
ATOM 837 C C . GLY A 1 105 ? -10.179 -7.626 4.285 1.00 83.12 105 GLY A C 1
ATOM 838 O O . GLY A 1 105 ? -10.429 -8.316 5.275 1.00 83.12 105 GLY A O 1
ATOM 839 N N . LEU A 1 106 ? -10.283 -6.294 4.299 1.00 83.00 106 LEU A N 1
ATOM 840 C CA . LEU A 1 106 ? -10.667 -5.506 5.473 1.00 83.00 106 LEU A CA 1
ATOM 841 C C . LEU A 1 106 ? -12.179 -5.497 5.724 1.00 83.00 106 LEU A C 1
ATOM 843 O O . LEU A 1 106 ? -12.588 -5.413 6.877 1.00 83.00 106 LEU A O 1
ATOM 847 N N . GLU A 1 107 ? -12.992 -5.618 4.673 1.00 79.81 107 GLU A N 1
ATOM 848 C CA . GLU A 1 107 ? -14.464 -5.602 4.747 1.00 79.81 107 GLU A CA 1
ATOM 849 C C . GLU A 1 107 ? -15.076 -6.874 5.355 1.00 79.81 107 GLU A C 1
ATOM 851 O O . GLU A 1 107 ? -16.245 -6.884 5.737 1.00 79.81 107 GLU A O 1
ATOM 856 N N . ARG A 1 108 ? -14.320 -7.976 5.430 1.00 62.06 108 ARG A N 1
ATOM 857 C CA . ARG A 1 108 ? -14.839 -9.229 6.003 1.00 62.06 108 ARG A CA 1
ATOM 858 C C . ARG A 1 108 ? -15.047 -9.076 7.522 1.00 62.06 108 ARG A C 1
ATOM 860 O O . ARG A 1 108 ? -14.243 -8.396 8.148 1.00 62.06 108 ARG A O 1
ATOM 867 N N . PRO A 1 109 ? -16.075 -9.672 8.136 1.00 53.59 109 PRO A N 1
ATOM 868 C CA . PRO A 1 109 ? -16.236 -9.649 9.592 1.00 53.59 109 PRO A CA 1
ATOM 869 C C . PRO A 1 109 ? -15.079 -10.349 10.320 1.00 53.59 109 PRO A C 1
ATOM 871 O O . PRO A 1 109 ? -14.508 -11.306 9.745 1.00 53.59 109 PRO A O 1
#

Secondary structure (DSSP, 8-state):
-HHHHHHHHHHTTPPEEEEETTTTEEEEPEEETTTTEEE-SSPPSEEEEEEEEEEEEEETTTEEEEEEEEEEES---TTS-TTTTEEEPPTTSHHHHHHHHHHHHHS--

Sequence (109 aa):
MIERLTTEVRTLGFRVRASNALEGYLETEWHDLRSSKPTSGDHQASDRVIKVRAWADPLPPGETIVVLEAVYRRFTDPSQPSRELEVVVPPDHPADSLVQRLLRGLERP

Solvent-accessible surface area (backbone atoms only — not comparable to full-atom values): 6382 Å² total; per-residue (Å²): 110,53,70,58,51,57,50,54,45,42,76,73,48,45,44,77,67,46,75,35,73,90,77,17,34,37,32,38,39,38,30,29,70,84,78,60,39,63,44,80,81,92,63,76,48,32,81,57,37,29,30,48,38,37,41,47,45,81,40,86,90,89,44,66,53,72,50,76,45,51,29,21,29,80,55,82,57,94,90,52,62,76,70,82,40,49,40,72,63,54,87,91,37,79,65,44,64,48,52,55,50,51,55,58,63,67,72,54,134

Radius of gyration: 14.07 Å; Cα contacts (8 Å, |Δi|>4): 197; chains: 1; bounding box: 39×28×32 Å

Nearest PDB structures (foldseek):
  2yh6-assembly2_B  TM=6.242E-01  e=1.836E-03  Escherichia coli BL21(DE3)
  2yh6-assembly1_C  TM=6.200E-01  e=3.136E-03  Escherichia coli BL21(DE3)
  3euk-assembly2_H  TM=3.340E-01  e=7.155E+00  [Haemophilus] ducreyi 35000HP

pLDDT: mean 87.78, std 7.39, range [53.59, 96.5]